Protein AF-A0A9E4UNL0-F1 (afdb_monomer_lite)

Secondary structure (DSSP, 8-state):
-----------HHHHHHHHHHHHHTT-S-------SS-HHHHHHHHHHHTGGG----

Foldseek 3Di:
DDPDDDDDDDFQLVLQVVVQVVVVVPDPDDDDDDDDPCRVVVVVCCVPRHVVSHDHD

pLDDT: mean 90.18, std 11.15, range [42.88, 97.62]

Sequence (57 aa):
MSRIQSLLAAPAGRCASWLQDFISAGAQTVVIRFGGPDQTGQLERCARDVLPLVHDA

Structure (mmCIF, N/CA/C/O backbone):
data_AF-A0A9E4UNL0-F1
#
_entry.id   AF-A0A9E4UNL0-F1
#
loop_
_atom_site.group_PDB
_atom_site.id
_atom_site.type_symbol
_atom_site.label_atom_id
_atom_site.label_alt_id
_atom_site.label_comp_id
_atom_site.label_asym_id
_atom_site.label_entity_id
_atom_site.label_seq_id
_atom_site.pdbx_PDB_ins_code
_atom_site.Cartn_x
_atom_site.Cartn_y
_atom_site.Cartn_z
_atom_site.occupancy
_atom_site.B_iso_or_equiv
_atom_site.auth_seq_id
_atom_site.auth_comp_id
_atom_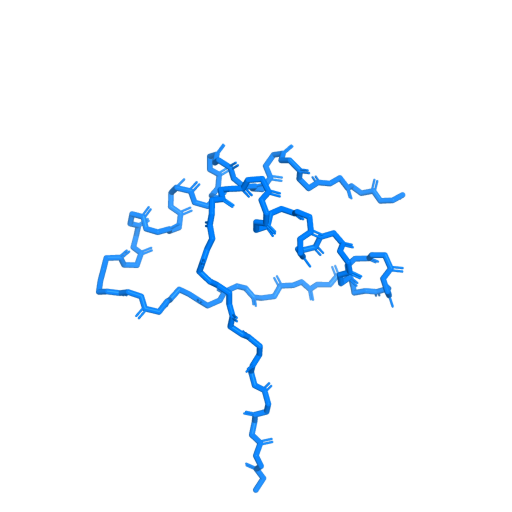site.auth_asym_id
_atom_site.auth_atom_id
_atom_site.pdbx_PDB_model_num
ATOM 1 N N . MET A 1 1 ? 15.837 -14.493 15.147 1.00 42.88 1 MET A N 1
ATOM 2 C CA . MET A 1 1 ? 14.555 -13.762 15.031 1.00 42.88 1 MET A CA 1
ATOM 3 C C . MET A 1 1 ? 14.171 -13.680 13.562 1.00 42.88 1 MET A C 1
ATOM 5 O O . MET A 1 1 ? 14.880 -13.028 12.804 1.00 42.88 1 MET A O 1
ATOM 9 N N . SER A 1 2 ? 13.107 -14.360 13.136 1.00 54.03 2 SER A N 1
ATOM 10 C CA . SER A 1 2 ? 12.554 -14.172 11.792 1.00 54.03 2 SER A CA 1
ATOM 11 C C . SER A 1 2 ? 11.776 -12.857 11.754 1.00 54.03 2 SER A C 1
ATOM 13 O O . SER A 1 2 ? 10.796 -12.698 12.479 1.00 54.03 2 SER A O 1
ATOM 15 N N . ARG A 1 3 ? 12.203 -11.904 10.923 1.00 68.25 3 ARG A N 1
ATOM 16 C CA . ARG A 1 3 ? 11.361 -10.761 10.548 1.00 68.25 3 ARG A CA 1
ATOM 17 C C . ARG A 1 3 ? 10.334 -11.277 9.544 1.00 68.25 3 ARG A C 1
ATOM 19 O O . ARG A 1 3 ? 10.696 -11.560 8.406 1.00 68.25 3 ARG A O 1
ATOM 26 N N . ILE A 1 4 ? 9.092 -11.477 9.982 1.00 76.12 4 ILE A N 1
ATOM 27 C CA . ILE A 1 4 ? 8.000 -11.869 9.085 1.00 76.12 4 ILE A CA 1
ATOM 28 C C . ILE A 1 4 ? 7.664 -10.642 8.241 1.00 76.12 4 ILE A C 1
ATOM 30 O O . ILE A 1 4 ? 7.298 -9.599 8.776 1.00 76.12 4 ILE A O 1
ATOM 34 N N . GLN A 1 5 ? 7.828 -10.765 6.928 1.00 79.31 5 GLN A N 1
ATOM 35 C CA . GLN A 1 5 ? 7.385 -9.762 5.975 1.00 79.31 5 GLN A CA 1
ATOM 36 C C . GLN A 1 5 ? 6.322 -10.387 5.083 1.00 79.31 5 GLN A C 1
ATOM 38 O O . GLN A 1 5 ? 6.552 -11.442 4.493 1.00 79.31 5 GLN A O 1
ATOM 43 N N . SER A 1 6 ? 5.186 -9.709 4.962 1.00 84.50 6 SER A N 1
ATOM 44 C CA . SER A 1 6 ? 4.186 -10.064 3.965 1.00 84.50 6 SER A CA 1
ATOM 45 C C . SER A 1 6 ? 4.511 -9.387 2.631 1.00 84.50 6 SER A C 1
ATOM 47 O O . SER A 1 6 ? 4.979 -8.245 2.599 1.00 84.50 6 SER A O 1
ATOM 49 N N . LEU A 1 7 ? 4.325 -10.113 1.531 1.00 88.50 7 LEU A N 1
ATOM 50 C CA . LEU A 1 7 ? 4.676 -9.693 0.175 1.00 88.50 7 LEU A CA 1
ATOM 51 C C . LEU A 1 7 ? 3.467 -9.904 -0.733 1.00 88.50 7 LEU A C 1
ATOM 53 O O . LEU A 1 7 ? 2.891 -10.989 -0.753 1.00 88.50 7 LEU A O 1
ATOM 57 N N . LEU A 1 8 ? 3.134 -8.888 -1.525 1.00 90.69 8 LEU A N 1
ATOM 58 C CA . LEU A 1 8 ? 2.114 -8.979 -2.560 1.00 90.69 8 LEU A CA 1
ATOM 59 C C . LEU A 1 8 ? 2.613 -8.292 -3.831 1.00 90.69 8 LEU A C 1
ATOM 61 O O . LEU A 1 8 ? 3.103 -7.165 -3.788 1.00 90.69 8 LEU A O 1
ATOM 65 N N . ALA A 1 9 ? 2.453 -8.970 -4.965 1.00 91.94 9 ALA A N 1
ATOM 66 C CA . ALA A 1 9 ? 2.602 -8.396 -6.295 1.00 91.94 9 ALA A CA 1
ATOM 67 C C . ALA A 1 9 ? 1.304 -8.663 -7.064 1.00 91.94 9 ALA A C 1
ATOM 69 O O . ALA A 1 9 ? 0.997 -9.805 -7.403 1.00 91.94 9 ALA A O 1
ATOM 70 N N . ALA A 1 10 ? 0.508 -7.619 -7.270 1.00 93.19 10 ALA A N 1
ATOM 71 C CA . ALA A 1 10 ? -0.819 -7.714 -7.862 1.00 93.19 10 ALA A CA 1
ATOM 72 C C . ALA A 1 10 ? -1.200 -6.396 -8.565 1.00 93.19 10 ALA A C 1
ATOM 74 O O . ALA A 1 10 ? -0.511 -5.387 -8.387 1.00 93.19 10 ALA A O 1
ATOM 75 N N . PRO A 1 11 ? -2.288 -6.375 -9.359 1.00 96.06 11 PRO A N 1
ATOM 76 C CA . PRO A 1 11 ? -2.854 -5.133 -9.879 1.00 96.06 11 P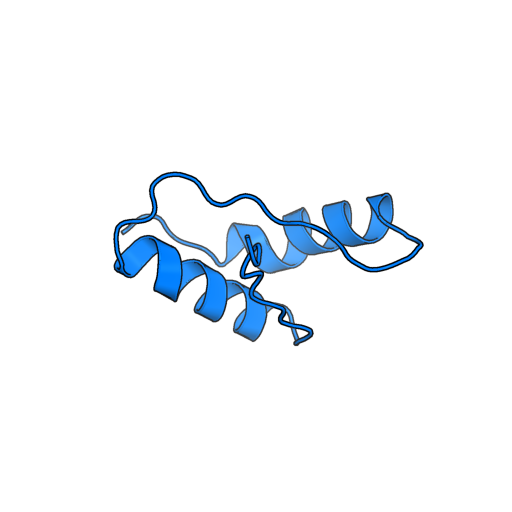RO A CA 1
ATOM 77 C C . PRO A 1 11 ? -3.256 -4.163 -8.760 1.00 96.06 11 PRO A C 1
ATOM 79 O O . PRO A 1 11 ? -3.577 -4.589 -7.649 1.00 96.06 11 PRO A O 1
ATOM 82 N N . ALA A 1 12 ? -3.301 -2.867 -9.077 1.00 95.88 12 ALA A N 1
ATOM 83 C CA . ALA A 1 12 ? -3.442 -1.792 -8.093 1.00 95.88 12 ALA A CA 1
ATOM 84 C C . ALA A 1 12 ? -4.644 -1.955 -7.145 1.00 95.88 12 ALA A C 1
ATOM 86 O O . ALA A 1 12 ? -4.473 -1.869 -5.933 1.00 95.88 12 ALA A O 1
ATOM 87 N N . GLY A 1 13 ? -5.827 -2.300 -7.669 1.00 96.31 13 GLY A N 1
ATOM 88 C CA . GLY A 1 13 ? -7.023 -2.507 -6.842 1.00 96.31 13 GLY A CA 1
ATOM 89 C C . GLY A 1 13 ? -6.882 -3.643 -5.822 1.00 96.31 13 GLY A C 1
ATOM 90 O O . GLY A 1 13 ? -7.367 -3.530 -4.702 1.00 96.31 13 GLY A O 1
ATOM 91 N N . ARG A 1 14 ? -6.147 -4.710 -6.163 1.00 97.44 14 ARG A N 1
ATOM 92 C CA . ARG A 1 14 ? -5.875 -5.815 -5.230 1.00 97.44 14 ARG A CA 1
ATOM 93 C C . ARG A 1 14 ? -4.813 -5.444 -4.193 1.00 97.44 14 ARG A C 1
ATOM 95 O O . ARG A 1 14 ? -4.869 -5.926 -3.068 1.00 97.44 14 ARG A O 1
ATOM 102 N N . CYS A 1 15 ? -3.854 -4.591 -4.551 1.00 96.38 15 CYS A N 1
ATOM 103 C CA . CYS A 1 15 ? -2.928 -4.012 -3.578 1.00 96.38 15 CYS A CA 1
ATOM 104 C C . CYS A 1 15 ? -3.662 -3.089 -2.598 1.00 96.38 15 CYS A C 1
ATOM 106 O O . CYS A 1 15 ? -3.400 -3.159 -1.403 1.00 96.38 15 CYS A O 1
ATOM 108 N N . ALA A 1 16 ? -4.602 -2.275 -3.083 1.00 96.50 16 ALA A N 1
ATOM 109 C CA . ALA A 1 16 ? -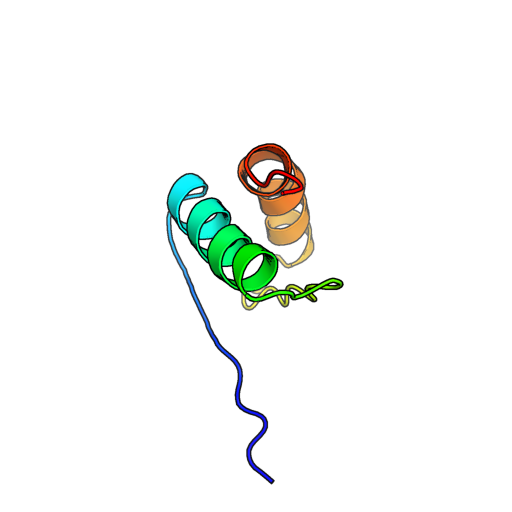5.398 -1.382 -2.247 1.00 96.50 16 ALA A CA 1
ATOM 110 C C . ALA A 1 16 ? -6.291 -2.156 -1.271 1.00 96.50 16 ALA A C 1
ATOM 112 O O . ALA A 1 16 ? -6.235 -1.894 -0.074 1.00 96.50 16 ALA A O 1
ATOM 113 N N . SER A 1 17 ? -7.026 -3.172 -1.745 1.00 96.56 17 SER A N 1
ATOM 114 C CA . SER A 1 17 ? -7.839 -4.021 -0.862 1.00 96.56 17 SER A CA 1
ATOM 115 C C . SER A 1 17 ? -6.989 -4.699 0.214 1.00 96.56 17 SER A C 1
ATOM 117 O O . SER A 1 17 ? -7.379 -4.767 1.371 1.00 96.56 17 SER A O 1
ATOM 119 N N . TRP A 1 18 ? -5.787 -5.145 -0.150 1.00 95.88 18 TRP A N 1
ATOM 120 C CA . TRP A 1 18 ? -4.871 -5.773 0.793 1.00 95.88 18 TRP A CA 1
ATOM 121 C C . TRP A 1 18 ? -4.333 -4.802 1.853 1.00 95.88 18 TRP A C 1
ATOM 123 O O . TRP A 1 18 ? -4.183 -5.185 3.009 1.00 95.88 18 TRP A O 1
ATOM 133 N N . LEU A 1 19 ? -4.065 -3.542 1.491 1.00 94.75 19 LEU A N 1
ATOM 134 C CA . LEU A 1 19 ? -3.725 -2.495 2.461 1.00 94.75 19 LEU A CA 1
ATOM 135 C C . LEU A 1 19 ? -4.914 -2.177 3.377 1.00 94.75 19 LEU A C 1
ATOM 137 O O . LEU A 1 19 ? -4.722 -2.015 4.582 1.00 94.75 19 LEU A O 1
ATOM 141 N N . GLN A 1 20 ? -6.127 -2.147 2.818 1.00 95.25 20 GLN A N 1
ATOM 142 C CA . GLN A 1 20 ? -7.355 -1.921 3.574 1.00 95.25 20 GLN A CA 1
ATOM 143 C C . GLN A 1 20 ? -7.552 -2.984 4.660 1.00 95.25 20 GLN A C 1
ATOM 145 O O . GLN A 1 20 ? -7.903 -2.625 5.777 1.00 95.25 20 GLN A O 1
ATOM 150 N N . ASP A 1 21 ? -7.242 -4.256 4.386 1.00 94.81 21 ASP A N 1
ATOM 151 C CA . ASP A 1 21 ? -7.350 -5.334 5.379 1.00 94.81 21 ASP A CA 1
ATOM 152 C C . ASP A 1 21 ? -6.500 -5.061 6.636 1.00 94.81 21 ASP A C 1
ATOM 154 O O . ASP A 1 21 ? -6.945 -5.311 7.758 1.00 94.81 21 ASP A O 1
ATOM 158 N N . PHE A 1 22 ? -5.292 -4.501 6.482 1.00 93.56 22 PHE A N 1
ATOM 159 C CA . PHE A 1 22 ? -4.460 -4.114 7.628 1.00 93.56 22 PHE A CA 1
ATOM 160 C C . PHE A 1 22 ? -5.061 -2.939 8.402 1.00 93.56 22 PHE A C 1
ATOM 162 O O . PHE A 1 22 ? -5.054 -2.953 9.634 1.00 93.56 22 PHE A O 1
ATOM 169 N N . ILE A 1 23 ? -5.588 -1.938 7.696 1.00 93.69 23 ILE A N 1
ATOM 170 C CA . ILE A 1 23 ? -6.224 -0.763 8.308 1.00 93.69 23 ILE A CA 1
ATOM 171 C C . ILE A 1 23 ? -7.475 -1.187 9.082 1.00 93.69 23 ILE A C 1
ATOM 173 O O . ILE A 1 23 ? -7.622 -0.838 10.251 1.00 93.69 23 ILE A O 1
ATOM 177 N N . SER A 1 24 ? -8.326 -2.023 8.484 1.00 94.31 24 SER A N 1
ATOM 178 C CA . SER A 1 24 ? -9.508 -2.599 9.132 1.00 94.31 24 SER A CA 1
ATOM 179 C C . SER A 1 24 ? -9.157 -3.481 10.334 1.00 94.31 24 SER A C 1
ATOM 181 O O . SER A 1 24 ? -9.949 -3.579 11.268 1.00 94.31 24 SER A O 1
ATOM 183 N N . ALA A 1 25 ? -7.963 -4.080 10.361 1.00 94.25 25 ALA A N 1
ATOM 184 C CA . ALA A 1 25 ? -7.432 -4.789 11.526 1.00 94.25 25 ALA A CA 1
ATOM 185 C C . ALA A 1 25 ? -6.858 -3.858 12.620 1.00 94.25 25 ALA A C 1
ATOM 187 O O . ALA A 1 25 ? -6.387 -4.344 13.649 1.00 94.25 25 ALA A O 1
ATOM 188 N N . GLY A 1 26 ? -6.893 -2.536 12.422 1.00 94.75 26 GLY A N 1
ATOM 189 C CA . GLY A 1 26 ? -6.451 -1.527 13.386 1.00 94.75 26 GLY A CA 1
ATOM 190 C C . GLY A 1 26 ? -5.033 -0.996 13.160 1.00 94.75 26 GLY A C 1
ATOM 191 O O . GLY A 1 26 ? -4.491 -0.323 14.040 1.00 94.75 26 GLY A O 1
ATOM 192 N N . ALA A 1 27 ? -4.402 -1.281 12.016 1.00 93.06 27 ALA A N 1
ATOM 193 C CA . ALA A 1 27 ? -3.105 -0.696 11.695 1.00 93.06 27 ALA A CA 1
ATOM 194 C C . ALA A 1 27 ? -3.243 0.816 11.456 1.00 93.06 27 ALA A C 1
ATOM 196 O O . ALA A 1 27 ? -3.861 1.249 10.491 1.00 93.06 27 ALA A O 1
ATOM 197 N N . GLN A 1 28 ? -2.616 1.614 12.319 1.00 92.25 28 GLN A N 1
ATOM 198 C CA . GLN A 1 28 ? -2.596 3.079 12.193 1.00 92.25 28 GLN A CA 1
ATOM 199 C C . GLN A 1 28 ? -1.497 3.575 11.247 1.00 92.25 28 GLN A C 1
ATOM 201 O O . GLN A 1 28 ? -1.608 4.647 10.663 1.00 92.25 28 GLN A O 1
ATOM 206 N N . THR A 1 29 ? -0.431 2.786 11.094 1.00 91.50 29 THR A N 1
ATOM 207 C CA . THR A 1 29 ? 0.719 3.127 10.256 1.00 91.50 29 THR A CA 1
ATOM 208 C C . THR A 1 29 ? 1.135 1.908 9.452 1.00 91.50 29 THR A C 1
ATOM 210 O O . THR A 1 29 ? 1.472 0.867 10.021 1.00 91.50 29 THR A O 1
ATOM 213 N N . VAL A 1 30 ? 1.167 2.049 8.127 1.00 90.56 30 VAL A N 1
ATOM 214 C CA . VAL A 1 30 ? 1.621 1.005 7.203 1.00 90.56 30 VAL A CA 1
ATOM 215 C C . VAL A 1 30 ? 2.899 1.463 6.509 1.00 90.56 30 VAL A C 1
ATOM 217 O O . VAL A 1 30 ? 2.934 2.511 5.869 1.00 90.56 30 VAL A O 1
ATOM 220 N N . VAL A 1 31 ? 3.962 0.663 6.617 1.00 91.56 31 VAL A N 1
ATOM 221 C CA . VAL A 1 31 ? 5.228 0.900 5.909 1.00 91.56 31 VAL A CA 1
ATOM 222 C C . VAL A 1 31 ? 5.294 -0.015 4.692 1.00 91.56 31 VAL A C 1
ATOM 224 O O . VAL A 1 31 ? 5.333 -1.238 4.828 1.00 91.56 31 VAL A O 1
ATOM 227 N N . ILE A 1 32 ? 5.338 0.574 3.498 1.00 92.12 32 ILE A N 1
ATOM 228 C CA . ILE A 1 32 ? 5.415 -0.164 2.233 1.00 92.12 32 ILE A CA 1
ATOM 229 C C . ILE A 1 32 ? 6.874 -0.240 1.779 1.00 92.12 32 ILE A C 1
ATOM 231 O O . ILE A 1 32 ? 7.539 0.779 1.608 1.00 92.12 32 ILE A O 1
ATOM 235 N N . ARG A 1 33 ? 7.368 -1.463 1.550 1.00 92.44 33 ARG A N 1
ATOM 236 C CA . ARG A 1 33 ? 8.700 -1.711 0.984 1.00 92.44 33 ARG A CA 1
ATOM 237 C C . ARG A 1 33 ? 8.578 -2.201 -0.453 1.00 92.44 33 ARG A C 1
ATOM 239 O O . ARG A 1 33 ? 8.064 -3.293 -0.691 1.00 92.44 33 ARG A O 1
ATOM 246 N N . PHE A 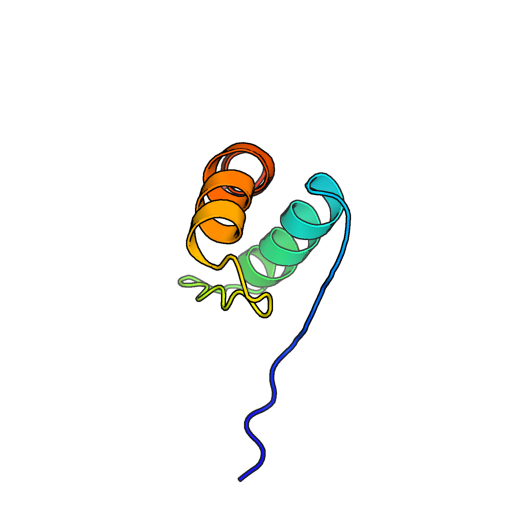1 34 ? 9.120 -1.439 -1.396 1.00 92.81 34 PHE A N 1
ATOM 247 C CA . PHE A 1 34 ? 9.187 -1.844 -2.797 1.00 92.81 34 PHE A CA 1
ATOM 248 C C . PHE A 1 34 ? 10.366 -2.795 -3.035 1.00 92.81 34 PHE A C 1
ATOM 250 O O . PHE A 1 34 ? 11.482 -2.553 -2.577 1.00 92.81 34 PHE A O 1
ATOM 257 N N . GLY A 1 35 ? 10.094 -3.929 -3.686 1.00 87.44 35 GLY A N 1
ATOM 258 C CA . GLY A 1 35 ? 11.073 -5.003 -3.889 1.00 87.44 35 GLY A CA 1
ATOM 259 C C . GLY A 1 35 ? 11.781 -4.998 -5.247 1.00 87.44 35 GLY A C 1
ATOM 260 O O . GLY A 1 35 ? 12.637 -5.849 -5.465 1.00 87.44 35 GLY A O 1
ATOM 261 N N . GLY A 1 36 ? 11.404 -4.104 -6.166 1.00 88.44 36 GLY A N 1
ATOM 262 C CA . GLY A 1 36 ? 11.981 -4.029 -7.507 1.00 88.44 36 GLY A CA 1
ATOM 263 C C . GLY A 1 36 ? 13.209 -3.111 -7.584 1.00 88.44 36 GLY A C 1
ATOM 264 O O . GLY A 1 36 ? 13.480 -2.356 -6.649 1.00 88.44 36 GLY A O 1
ATOM 265 N N . PRO A 1 37 ? 13.957 -3.164 -8.702 1.00 91.56 37 PRO A N 1
ATOM 266 C CA . PRO A 1 37 ? 15.125 -2.308 -8.915 1.00 91.56 37 PRO A CA 1
ATOM 267 C C . PRO A 1 37 ? 14.740 -0.834 -9.124 1.00 91.56 37 PRO A C 1
ATOM 269 O O . PRO A 1 37 ? 15.452 0.058 -8.675 1.00 91.56 37 PRO A O 1
ATOM 272 N N . ASP A 1 38 ? 13.595 -0.580 -9.763 1.00 95.38 38 ASP A N 1
ATOM 273 C CA . ASP A 1 38 ? 13.019 0.755 -9.956 1.00 95.38 38 ASP A CA 1
ATOM 274 C C . ASP A 1 38 ? 12.152 1.148 -8.748 1.00 95.38 38 ASP A C 1
ATOM 276 O O . ASP A 1 38 ? 10.923 1.070 -8.783 1.00 95.38 38 ASP A O 1
ATOM 280 N N . GLN A 1 39 ? 12.795 1.526 -7.642 1.00 93.69 39 GLN A N 1
ATOM 281 C CA . GLN A 1 39 ? 12.070 1.898 -6.423 1.00 93.69 39 GLN A CA 1
ATOM 282 C C . GLN A 1 39 ? 11.276 3.197 -6.590 1.00 93.69 39 GLN A C 1
ATOM 284 O O . GLN A 1 39 ? 10.139 3.273 -6.127 1.00 93.69 39 GLN A O 1
ATOM 289 N N . THR A 1 40 ? 11.844 4.194 -7.275 1.00 96.25 40 THR A N 1
ATOM 290 C CA . THR A 1 40 ? 11.186 5.487 -7.505 1.00 96.25 40 THR A CA 1
ATOM 291 C C . THR A 1 40 ? 9.925 5.318 -8.340 1.00 96.25 40 THR A C 1
ATOM 293 O O . THR A 1 40 ? 8.853 5.741 -7.913 1.00 96.25 40 THR A O 1
ATOM 296 N N . GLY A 1 41 ? 9.995 4.613 -9.471 1.00 96.69 41 GLY A N 1
ATOM 297 C CA . GLY A 1 41 ? 8.809 4.375 -10.282 1.00 96.69 41 GLY A CA 1
ATOM 298 C C . GLY A 1 41 ? 7.787 3.481 -9.575 1.00 96.69 41 GLY A C 1
ATOM 299 O O . GLY A 1 41 ? 6.586 3.656 -9.769 1.00 96.69 41 GLY A O 1
ATOM 300 N N . GLN A 1 42 ? 8.210 2.546 -8.714 1.00 95.56 42 GLN A N 1
ATOM 301 C CA . GLN A 1 42 ? 7.275 1.789 -7.872 1.00 95.56 42 GLN A CA 1
ATOM 302 C C . GLN A 1 42 ? 6.552 2.678 -6.852 1.00 95.56 42 GLN A C 1
ATOM 304 O O . GLN A 1 42 ? 5.342 2.520 -6.682 1.00 95.56 42 GLN A O 1
ATOM 309 N N . LEU A 1 43 ? 7.257 3.626 -6.228 1.00 96.25 43 LEU A N 1
ATOM 310 C CA . LEU A 1 43 ? 6.659 4.617 -5.336 1.00 96.25 43 LEU A CA 1
ATOM 311 C C . LEU A 1 43 ? 5.648 5.491 -6.080 1.00 96.25 43 LEU A C 1
ATOM 313 O O . LEU A 1 43 ? 4.511 5.605 -5.631 1.00 96.25 43 LEU A O 1
ATOM 317 N N . GLU A 1 44 ? 6.025 6.048 -7.229 1.00 97.56 44 GLU A N 1
ATOM 318 C CA . GLU A 1 44 ? 5.145 6.901 -8.035 1.00 97.56 44 GLU A CA 1
ATOM 319 C C . GLU A 1 44 ? 3.879 6.160 -8.482 1.00 97.56 44 GLU A C 1
ATOM 321 O O . GLU A 1 44 ? 2.772 6.683 -8.354 1.00 97.56 44 GLU A O 1
ATOM 326 N N . ARG A 1 45 ? 4.018 4.913 -8.958 1.00 96.38 45 ARG A N 1
ATOM 327 C CA . ARG A 1 45 ? 2.875 4.061 -9.324 1.00 96.38 45 ARG A CA 1
ATOM 328 C C . ARG A 1 45 ? 1.991 3.753 -8.119 1.00 96.38 45 ARG A C 1
ATOM 330 O O . ARG A 1 45 ? 0.775 3.830 -8.228 1.00 96.38 45 ARG A O 1
ATOM 337 N N . CYS A 1 46 ? 2.575 3.438 -6.964 1.00 96.62 46 CYS A N 1
ATOM 338 C CA . CYS A 1 46 ? 1.810 3.183 -5.744 1.00 96.62 46 CYS A CA 1
ATOM 339 C C . CYS A 1 46 ? 1.026 4.428 -5.298 1.00 96.62 46 CYS A C 1
ATOM 341 O O . CYS A 1 46 ? -0.172 4.345 -5.036 1.00 96.62 46 CYS A O 1
ATOM 343 N N . ALA A 1 47 ? 1.680 5.591 -5.276 1.00 96.31 47 ALA A N 1
ATOM 344 C CA . ALA A 1 47 ? 1.063 6.850 -4.877 1.00 96.31 47 ALA A CA 1
ATOM 345 C C . ALA A 1 47 ? -0.071 7.282 -5.815 1.00 96.31 47 ALA A C 1
ATOM 347 O O . ALA A 1 47 ? -1.066 7.828 -5.353 1.00 96.31 47 ALA A O 1
ATOM 348 N N . ARG A 1 48 ? 0.066 7.025 -7.120 1.00 97.62 48 ARG A N 1
ATOM 349 C CA . ARG A 1 48 ? -0.94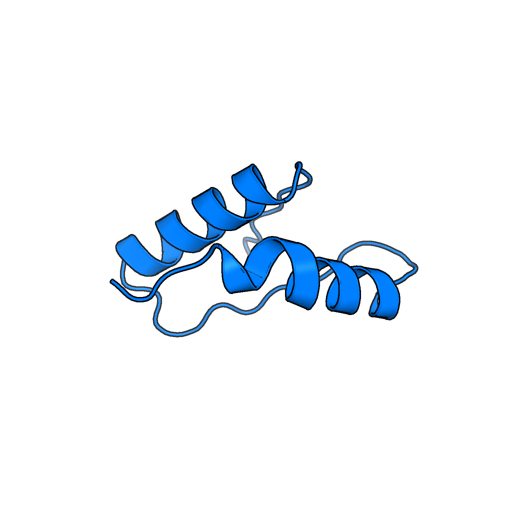4 7.385 -8.119 1.00 97.62 48 ARG A CA 1
ATOM 350 C C . ARG A 1 48 ? -2.085 6.373 -8.216 1.00 97.62 48 ARG A C 1
ATOM 352 O O . ARG A 1 48 ? -3.235 6.776 -8.329 1.00 97.62 48 ARG A O 1
ATOM 359 N N . ASP A 1 49 ? -1.767 5.080 -8.199 1.00 97.62 49 ASP A N 1
ATOM 360 C CA . ASP A 1 49 ? -2.708 4.033 -8.613 1.00 97.62 49 ASP A CA 1
ATOM 361 C C . ASP A 1 49 ? -3.270 3.227 -7.426 1.00 97.62 49 ASP A C 1
ATOM 363 O O . ASP A 1 49 ? -4.319 2.603 -7.565 1.00 97.62 49 ASP A O 1
ATOM 367 N N . VAL A 1 50 ? -2.586 3.206 -6.270 1.00 96.69 50 VAL A N 1
ATOM 368 C CA . VAL A 1 50 ? -2.959 2.378 -5.104 1.00 96.69 50 VAL A CA 1
ATOM 369 C C . VAL A 1 50 ? -3.463 3.226 -3.941 1.00 96.69 50 VAL A C 1
ATOM 371 O O . VAL A 1 50 ? -4.583 3.010 -3.491 1.00 96.69 50 VAL A O 1
ATOM 374 N N . LEU A 1 51 ? -2.663 4.179 -3.451 1.00 95.06 51 LEU A N 1
ATOM 375 C CA . LEU A 1 51 ? -3.006 4.957 -2.251 1.00 95.06 51 LEU A CA 1
ATOM 376 C C . LEU A 1 51 ? -4.356 5.694 -2.342 1.00 95.06 51 LEU A C 1
ATOM 378 O O . LEU A 1 51 ? -5.062 5.694 -1.340 1.00 95.06 51 LEU A O 1
ATOM 382 N N . PRO A 1 52 ? -4.785 6.249 -3.495 1.00 95.69 52 PRO A N 1
ATOM 383 C CA . PRO A 1 52 ? -6.089 6.912 -3.591 1.00 95.69 52 PRO A CA 1
ATOM 384 C C . PRO A 1 52 ? -7.294 5.971 -3.445 1.00 95.69 52 PRO A C 1
ATOM 386 O O . PRO A 1 52 ? -8.411 6.435 -3.237 1.00 95.69 52 PRO A O 1
ATOM 389 N N . LEU A 1 53 ? -7.082 4.660 -3.597 1.00 96.00 53 LEU A N 1
ATOM 390 C CA . LEU A 1 53 ? -8.113 3.630 -3.444 1.00 96.00 53 LEU A CA 1
ATOM 391 C C . LEU A 1 53 ? -8.198 3.093 -2.007 1.00 96.00 53 LEU A C 1
ATOM 393 O O . LEU A 1 53 ? -9.048 2.253 -1.723 1.00 96.00 53 LEU A O 1
ATOM 397 N N . VAL A 1 54 ? -7.288 3.518 -1.128 1.00 93.12 5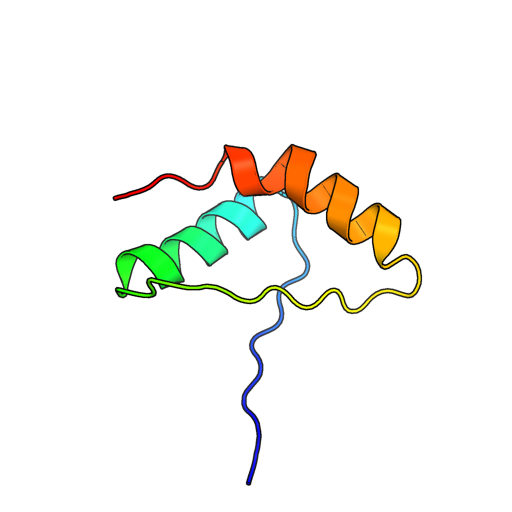4 VAL A N 1
ATOM 398 C CA . VAL A 1 54 ? -7.301 3.175 0.293 1.00 93.12 54 VAL A CA 1
ATOM 399 C C . VAL A 1 54 ? -8.075 4.265 1.022 1.00 93.12 54 VAL A C 1
ATOM 401 O O . VAL A 1 54 ? -7.812 5.452 0.830 1.00 93.12 54 VAL A O 1
ATOM 404 N N . HIS A 1 55 ? -9.043 3.868 1.838 1.00 82.19 55 HIS A N 1
ATOM 405 C CA . HIS A 1 55 ? -9.909 4.795 2.554 1.00 82.19 55 HIS A CA 1
ATOM 406 C C . HIS A 1 55 ? -9.676 4.673 4.059 1.00 82.19 55 HIS A C 1
ATOM 408 O O . HIS A 1 55 ? -9.481 3.568 4.579 1.00 82.19 55 HIS A O 1
ATOM 414 N N . ASP A 1 56 ? -9.722 5.807 4.756 1.00 68.62 56 ASP A N 1
ATOM 415 C CA . ASP A 1 56 ? -9.861 5.793 6.209 1.00 68.62 56 ASP A CA 1
ATOM 416 C C . ASP A 1 56 ? -11.211 5.148 6.562 1.00 68.62 56 ASP A C 1
ATOM 418 O O . ASP A 1 56 ? -12.212 5.365 5.869 1.00 68.62 56 ASP A O 1
ATOM 422 N N . ALA A 1 57 ? -11.202 4.298 7.590 1.00 57.59 57 ALA A N 1
ATOM 423 C CA . ALA A 1 57 ? -12.402 3.650 8.118 1.00 57.59 57 ALA A CA 1
ATOM 424 C C . ALA A 1 57 ? -13.268 4.630 8.922 1.00 57.59 57 ALA A C 1
ATOM 426 O O . ALA A 1 57 ? -12.688 5.494 9.620 1.00 57.59 57 ALA A O 1
#

Radius of gyration: 11.86 Å; chains: 1; bounding box: 28×22×25 Å